Protein AF-A0A7S0B7W4-F1 (afdb_monomer)

Sequence (139 aa):
RTALAPLAWCRDRSVLSQISGVPEDFLKALAVPMDCWARPHHTLSSSEQAAAEAARRLSERSDCHTSVPVCLDEFTSAMDRVAACRQCQSLGAFLRHCQSSGCSLPPVVIASVHEDVLQWLLPDWVFFTATGKVIGFEG

Foldseek 3Di:
DPPDDDDDFDQVFALQVLAADRLVLLLQLQPQDPVRRRHGLVVDDPLNNLSSRLSRLQRVQLVDPDLDARERECSCVRDDPVSLLSNLLSNLVSVVVCVVVVRDGHHYHYDDPDPPSCVRNVDQWDQDPVVRDIDGDDD

Structure (mmCIF, N/C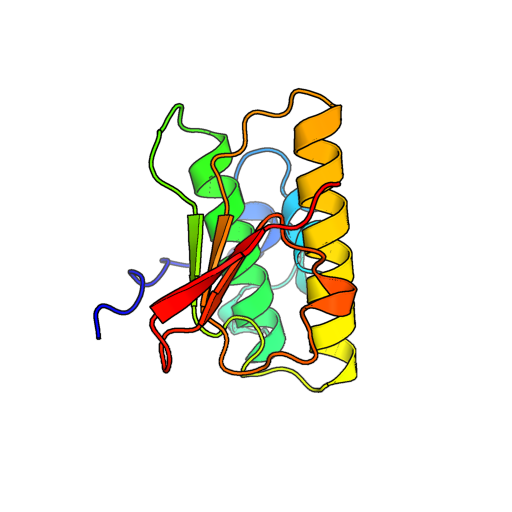A/C/O backbone):
data_AF-A0A7S0B7W4-F1
#
_entry.id   AF-A0A7S0B7W4-F1
#
loop_
_atom_site.group_PDB
_atom_site.id
_atom_site.type_symbol
_atom_site.label_atom_id
_atom_site.label_alt_id
_atom_site.label_comp_id
_atom_site.label_asym_id
_atom_site.label_entity_id
_atom_site.label_seq_id
_atom_site.pdbx_PDB_ins_code
_atom_site.Cartn_x
_atom_site.Cartn_y
_atom_site.Cartn_z
_atom_site.occupancy
_atom_site.B_iso_or_equiv
_atom_site.auth_seq_id
_atom_site.auth_comp_id
_atom_site.auth_asym_id
_atom_site.auth_atom_id
_atom_site.pdbx_PDB_model_num
ATOM 1 N N . ARG A 1 1 ? -11.060 18.121 -4.696 1.00 40.50 1 ARG A N 1
ATOM 2 C CA . ARG A 1 1 ? -10.408 16.843 -5.062 1.00 40.50 1 ARG A CA 1
ATOM 3 C C . ARG A 1 1 ? -8.940 17.157 -5.331 1.00 40.50 1 ARG A C 1
ATOM 5 O O . ARG A 1 1 ? -8.587 17.452 -6.463 1.00 40.50 1 ARG A O 1
ATOM 12 N N . THR A 1 2 ? -8.111 17.247 -4.292 1.00 37.56 2 THR A N 1
ATOM 13 C CA . THR A 1 2 ? -6.666 17.422 -4.496 1.00 37.56 2 THR A CA 1
ATOM 14 C C . THR A 1 2 ? -6.103 16.019 -4.613 1.00 37.56 2 THR A C 1
ATOM 16 O O . THR A 1 2 ? -5.822 15.390 -3.600 1.00 37.56 2 THR A O 1
ATOM 19 N N . ALA A 1 3 ? -6.072 15.484 -5.834 1.00 56.50 3 ALA A N 1
ATOM 20 C CA . ALA A 1 3 ? -5.386 14.224 -6.084 1.00 56.50 3 ALA A CA 1
ATOM 21 C C . ALA A 1 3 ? -3.930 14.372 -5.619 1.00 56.50 3 ALA A C 1
ATOM 23 O O . ALA A 1 3 ? -3.333 15.441 -5.793 1.00 56.50 3 ALA A O 1
ATOM 24 N N . LEU A 1 4 ? -3.377 13.327 -5.001 1.00 69.06 4 LEU A N 1
ATOM 25 C CA . LEU A 1 4 ? -1.959 13.304 -4.652 1.00 69.06 4 LEU A CA 1
ATOM 26 C C . LEU A 1 4 ? -1.136 13.613 -5.904 1.00 69.06 4 LEU A C 1
ATOM 28 O O . LEU A 1 4 ? -1.456 13.124 -6.989 1.00 69.06 4 LEU A O 1
ATOM 32 N N . ALA A 1 5 ? -0.092 14.433 -5.757 1.00 75.06 5 ALA A N 1
ATOM 33 C CA . ALA A 1 5 ? 0.759 14.787 -6.884 1.00 75.06 5 ALA A CA 1
ATOM 34 C C . ALA A 1 5 ? 1.270 13.503 -7.575 1.00 75.06 5 ALA A C 1
ATOM 36 O O . ALA A 1 5 ? 1.680 12.559 -6.884 1.00 75.06 5 ALA A O 1
ATOM 37 N N . PRO A 1 6 ? 1.208 13.429 -8.916 1.00 77.19 6 PRO A N 1
ATOM 38 C CA . PRO A 1 6 ? 1.655 12.251 -9.642 1.00 77.19 6 PRO A CA 1
ATOM 39 C C . PRO A 1 6 ? 3.166 12.067 -9.471 1.00 77.19 6 PRO A C 1
ATOM 41 O O . PRO A 1 6 ? 3.932 13.029 -9.541 1.00 77.19 6 PRO A O 1
ATOM 44 N N . LEU A 1 7 ? 3.593 10.821 -9.258 1.00 86.62 7 LEU A N 1
ATOM 45 C CA . LEU A 1 7 ? 5.010 10.475 -9.185 1.00 86.62 7 LEU A CA 1
ATOM 46 C C . LEU A 1 7 ? 5.595 10.358 -10.594 1.00 86.62 7 LEU A C 1
ATOM 48 O O . LEU A 1 7 ? 5.040 9.683 -11.460 1.00 86.62 7 LEU A O 1
ATOM 52 N N . ALA A 1 8 ? 6.750 10.981 -10.819 1.00 92.19 8 ALA A N 1
ATOM 53 C CA . ALA A 1 8 ? 7.480 10.831 -12.071 1.00 92.19 8 ALA A CA 1
ATOM 54 C C . ALA A 1 8 ? 8.281 9.518 -12.066 1.00 92.19 8 ALA A C 1
ATOM 56 O O . ALA A 1 8 ? 9.239 9.369 -11.303 1.00 92.19 8 ALA A O 1
ATOM 57 N N . TRP A 1 9 ? 7.908 8.568 -12.927 1.00 96.00 9 TRP A N 1
ATOM 58 C CA . TRP A 1 9 ? 8.641 7.319 -13.155 1.00 96.00 9 TRP A CA 1
ATOM 59 C C . TRP A 1 9 ? 9.520 7.416 -14.407 1.00 96.00 9 TRP A C 1
ATOM 61 O O . TRP A 1 9 ? 9.056 7.770 -15.491 1.00 96.00 9 TRP A O 1
ATOM 71 N N . CYS A 1 10 ? 10.795 7.063 -14.273 1.00 96.38 10 CYS A N 1
ATOM 72 C CA . CYS A 1 10 ? 11.706 6.857 -15.389 1.00 96.38 10 CYS A CA 1
ATOM 73 C C . CYS A 1 10 ? 11.318 5.572 -16.136 1.00 96.38 10 CYS A C 1
ATOM 75 O O . CYS A 1 10 ? 11.198 4.502 -15.533 1.00 96.38 10 CYS A O 1
ATOM 77 N N . ARG A 1 11 ? 11.115 5.686 -17.453 1.00 95.88 11 ARG A N 1
ATOM 78 C CA . ARG A 1 11 ? 10.597 4.601 -18.301 1.00 95.88 11 ARG A CA 1
ATOM 79 C C . ARG A 1 11 ? 11.555 3.429 -18.470 1.00 95.88 11 ARG A C 1
ATOM 81 O O . ARG A 1 11 ? 11.081 2.311 -18.613 1.00 95.88 11 ARG A O 1
ATOM 88 N N . ASP A 1 12 ? 12.856 3.679 -18.408 1.00 96.06 12 ASP A N 1
ATOM 89 C CA . ASP A 1 12 ? 13.883 2.674 -18.711 1.00 96.06 12 ASP A CA 1
ATOM 90 C C . ASP A 1 12 ? 14.447 2.003 -17.452 1.00 96.06 12 ASP A C 1
ATOM 92 O O . ASP A 1 12 ? 15.384 1.210 -17.512 1.00 96.06 12 ASP A O 1
ATOM 96 N N . ARG A 1 13 ? 13.886 2.331 -16.284 1.00 97.75 13 ARG A N 1
ATOM 97 C CA . ARG A 1 13 ? 14.338 1.832 -14.989 1.00 97.75 13 ARG A CA 1
ATOM 98 C C . ARG A 1 13 ? 13.298 0.923 -14.360 1.00 97.75 13 ARG A C 1
ATOM 100 O O . ARG A 1 13 ? 12.097 1.176 -14.446 1.00 97.75 13 ARG A O 1
ATOM 107 N N . SER A 1 14 ? 13.775 -0.100 -13.661 1.00 98.12 14 SER A N 1
ATOM 108 C CA . SER A 1 14 ? 12.921 -0.993 -12.883 1.00 98.12 14 SER A CA 1
ATOM 109 C C . SER A 1 14 ? 12.239 -0.258 -11.729 1.00 98.12 14 SER A C 1
ATOM 111 O O . SER A 1 14 ? 12.756 0.763 -11.257 1.00 98.12 14 SER A O 1
ATOM 113 N N . VAL A 1 15 ? 11.110 -0.789 -11.254 1.00 97.94 15 VAL A N 1
ATOM 114 C CA . VAL A 1 15 ? 10.430 -0.280 -10.054 1.00 97.94 15 VAL A CA 1
ATOM 115 C C . VAL A 1 15 ? 11.363 -0.282 -8.845 1.00 97.94 15 VAL A C 1
ATOM 117 O O . VAL A 1 15 ? 11.500 0.756 -8.203 1.00 97.94 15 VAL A O 1
ATOM 120 N N . LEU A 1 16 ? 12.052 -1.400 -8.586 1.00 97.94 16 LEU A N 1
ATOM 121 C CA . LEU A 1 16 ? 12.983 -1.546 -7.459 1.00 97.94 16 LEU A CA 1
ATOM 122 C C . LEU A 1 16 ? 14.006 -0.405 -7.417 1.00 97.94 16 LEU A C 1
ATOM 124 O O . LEU A 1 16 ? 14.242 0.183 -6.370 1.00 97.94 16 LEU A O 1
ATOM 128 N N . SER A 1 17 ? 14.581 -0.054 -8.571 1.00 97.25 17 SER A N 1
ATOM 129 C CA . SER A 1 17 ? 15.635 0.960 -8.633 1.00 97.25 17 SER A CA 1
ATOM 130 C C . SER A 1 17 ? 15.141 2.386 -8.372 1.00 97.25 17 SER A C 1
ATOM 132 O O . SER A 1 17 ? 15.967 3.278 -8.215 1.00 97.25 17 SER A O 1
ATOM 134 N N . GLN A 1 18 ? 13.830 2.633 -8.409 1.00 96.56 18 GLN A N 1
ATOM 135 C CA . GLN A 1 18 ? 13.228 3.968 -8.300 1.00 96.56 18 GLN A CA 1
ATOM 136 C C . GLN A 1 18 ? 12.560 4.217 -6.941 1.00 96.56 18 GLN A C 1
ATOM 138 O O . GLN A 1 18 ? 11.852 5.209 -6.782 1.00 96.56 18 GLN A O 1
ATOM 143 N N . ILE A 1 19 ? 12.770 3.315 -5.986 1.00 95.50 19 ILE A N 1
ATOM 144 C CA . ILE A 1 19 ? 12.311 3.417 -4.602 1.00 95.50 19 ILE A CA 1
ATOM 145 C C . ILE A 1 19 ? 13.543 3.694 -3.733 1.00 95.50 19 ILE A C 1
ATOM 147 O O . ILE A 1 19 ? 14.614 3.142 -3.987 1.00 95.50 19 ILE A O 1
ATOM 151 N N . SER A 1 20 ? 13.408 4.587 -2.755 1.00 91.62 20 SER A N 1
ATOM 152 C CA . SER A 1 20 ? 14.503 4.972 -1.855 1.00 91.62 20 SER A CA 1
ATOM 153 C C . SER A 1 20 ? 14.591 4.052 -0.628 1.00 91.62 20 SER A C 1
ATOM 155 O O . SER A 1 20 ? 13.736 3.188 -0.418 1.00 91.62 20 SER A O 1
ATOM 157 N N . GLY A 1 21 ? 15.624 4.231 0.199 1.00 90.00 21 GLY A N 1
ATOM 158 C CA . GLY A 1 21 ? 15.802 3.472 1.439 1.00 90.00 21 GLY A CA 1
ATOM 159 C C . GLY A 1 21 ? 16.097 1.989 1.198 1.00 90.00 21 GLY A C 1
ATOM 160 O O . GLY A 1 21 ? 17.086 1.657 0.546 1.00 90.00 21 GLY A O 1
ATOM 161 N N . VAL A 1 22 ? 15.251 1.110 1.748 1.00 91.88 22 VAL A N 1
ATOM 162 C CA . VAL A 1 22 ? 15.281 -0.352 1.550 1.00 91.88 22 VAL A CA 1
ATOM 163 C C . VAL A 1 22 ? 14.078 -0.741 0.674 1.00 91.88 22 VAL A C 1
ATOM 165 O O . VAL A 1 22 ? 12.996 -1.012 1.203 1.00 91.88 22 VAL A O 1
ATOM 168 N N . PRO A 1 23 ? 14.203 -0.719 -0.668 1.00 95.00 23 PRO A N 1
ATOM 169 C CA . PRO A 1 23 ? 13.074 -0.877 -1.586 1.00 95.00 23 PRO A CA 1
ATOM 170 C C . PRO A 1 23 ? 12.251 -2.139 -1.362 1.00 95.00 23 PRO A C 1
ATOM 172 O O . PRO A 1 23 ? 11.026 -2.121 -1.492 1.00 95.00 23 PRO A O 1
ATOM 175 N N . GLU A 1 24 ? 12.918 -3.237 -1.019 1.00 96.75 24 GLU A N 1
ATOM 176 C CA . GLU A 1 24 ? 12.301 -4.536 -0.793 1.00 96.75 24 GLU A CA 1
ATOM 177 C C . GLU A 1 24 ? 11.281 -4.491 0.343 1.00 96.75 24 GLU A C 1
ATOM 179 O O . GLU A 1 24 ? 10.255 -5.166 0.254 1.00 96.75 24 GLU A O 1
ATOM 184 N N . ASP A 1 25 ? 11.531 -3.700 1.385 1.00 95.12 25 ASP A N 1
ATOM 185 C CA . ASP A 1 25 ? 10.627 -3.592 2.527 1.00 95.12 25 ASP A CA 1
ATOM 186 C C . ASP A 1 25 ? 9.336 -2.879 2.123 1.00 95.12 25 ASP A C 1
ATOM 188 O O . ASP A 1 25 ? 8.245 -3.391 2.378 1.00 95.12 25 ASP A O 1
ATOM 192 N N . PHE A 1 26 ? 9.437 -1.770 1.385 1.00 95.81 26 PHE A N 1
ATOM 193 C CA . PHE A 1 26 ? 8.268 -1.038 0.890 1.00 95.81 26 PHE A CA 1
ATOM 194 C C . PHE A 1 26 ? 7.484 -1.828 -0.163 1.00 95.81 26 PHE A C 1
ATOM 196 O O . PHE A 1 26 ? 6.252 -1.847 -0.146 1.00 95.81 26 PHE A O 1
ATOM 203 N N . LEU A 1 27 ? 8.172 -2.526 -1.068 1.00 97.69 27 LEU A N 1
ATOM 204 C CA . LEU A 1 27 ? 7.521 -3.362 -2.078 1.00 97.69 27 LEU A CA 1
ATOM 205 C C . LEU A 1 27 ? 6.782 -4.546 -1.450 1.00 97.69 27 LEU A C 1
ATOM 207 O O . LEU A 1 27 ? 5.652 -4.844 -1.848 1.00 97.69 27 LEU A O 1
ATOM 211 N N . LYS A 1 28 ? 7.374 -5.192 -0.438 1.00 97.56 28 LYS A N 1
ATOM 212 C CA . LYS A 1 28 ? 6.699 -6.239 0.342 1.00 97.56 28 LYS A CA 1
ATOM 213 C C . LYS A 1 28 ? 5.527 -5.669 1.140 1.00 97.56 28 LYS A C 1
ATOM 215 O O . LYS A 1 28 ? 4.458 -6.281 1.132 1.00 97.56 28 LYS A O 1
ATOM 220 N N . ALA A 1 29 ? 5.689 -4.502 1.769 1.00 96.31 29 ALA A N 1
ATOM 221 C CA . ALA A 1 29 ? 4.633 -3.837 2.535 1.00 96.31 29 ALA A CA 1
ATOM 222 C C . ALA A 1 29 ? 3.374 -3.593 1.690 1.00 96.31 29 ALA A C 1
ATOM 224 O O . ALA A 1 29 ? 2.264 -3.783 2.173 1.00 96.31 29 ALA A O 1
ATOM 225 N N . LEU A 1 30 ? 3.532 -3.260 0.406 1.00 96.75 30 LEU A N 1
ATOM 226 C CA . LEU A 1 30 ? 2.413 -3.066 -0.524 1.00 96.75 30 LEU A CA 1
ATOM 227 C C . LEU A 1 30 ? 2.077 -4.303 -1.364 1.00 96.75 30 LEU A C 1
ATOM 229 O O . LEU A 1 30 ? 1.318 -4.199 -2.328 1.00 96.75 30 LEU A O 1
ATOM 233 N N . ALA A 1 31 ? 2.600 -5.473 -0.997 1.00 96.62 31 ALA A N 1
ATOM 234 C CA . ALA A 1 31 ? 2.349 -6.742 -1.675 1.00 96.62 31 ALA A CA 1
ATOM 235 C C . ALA A 1 31 ? 2.606 -6.699 -3.198 1.00 96.62 31 ALA A C 1
ATOM 237 O O . ALA A 1 31 ? 1.925 -7.385 -3.962 1.00 96.62 31 ALA A O 1
ATOM 238 N N . VAL A 1 32 ? 3.598 -5.919 -3.644 1.00 96.81 32 VAL A N 1
ATOM 239 C CA . VAL A 1 32 ? 3.990 -5.863 -5.058 1.00 96.81 32 VAL A CA 1
ATOM 240 C C . VAL A 1 32 ? 4.596 -7.216 -5.460 1.00 96.81 32 VAL A C 1
ATOM 242 O O . VAL A 1 32 ? 5.556 -7.650 -4.811 1.00 96.81 32 VAL A O 1
ATOM 245 N N . PRO A 1 33 ? 4.094 -7.889 -6.515 1.00 96.12 33 PRO A N 1
ATOM 246 C CA . PRO A 1 33 ? 4.635 -9.170 -6.966 1.00 96.12 33 PRO A CA 1
ATOM 247 C C . PRO A 1 33 ? 6.133 -9.086 -7.285 1.00 96.12 33 PRO A C 1
ATOM 249 O O . PRO A 1 33 ? 6.595 -8.110 -7.870 1.00 96.12 33 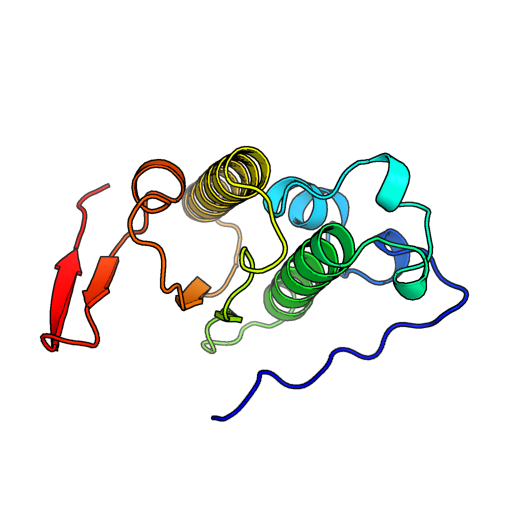PRO A O 1
ATOM 252 N N . MET A 1 34 ? 6.908 -10.100 -6.896 1.00 96.94 34 MET A N 1
ATOM 253 C CA . MET A 1 34 ? 8.376 -10.069 -7.002 1.00 96.94 34 MET A CA 1
ATOM 254 C C . MET A 1 34 ? 8.871 -9.947 -8.452 1.00 96.94 34 MET A C 1
ATOM 256 O O . MET A 1 34 ? 9.864 -9.274 -8.717 1.00 96.94 34 MET A O 1
ATOM 260 N N . ASP A 1 35 ? 8.155 -10.539 -9.408 1.00 96.62 35 ASP A N 1
ATOM 261 C CA . ASP A 1 35 ? 8.439 -10.423 -10.842 1.00 96.62 35 ASP A CA 1
ATOM 262 C C . ASP A 1 35 ? 8.261 -8.985 -11.368 1.00 96.62 35 ASP A C 1
ATOM 264 O O . ASP A 1 35 ? 8.909 -8.590 -12.338 1.00 96.62 35 ASP A O 1
ATOM 268 N N . CYS A 1 36 ? 7.449 -8.162 -10.695 1.00 97.62 36 CYS A N 1
ATOM 269 C CA . CYS A 1 36 ? 7.269 -6.749 -11.031 1.00 97.62 36 CYS A CA 1
ATOM 270 C C . CYS A 1 36 ? 8.460 -5.877 -10.626 1.00 97.62 36 CYS A C 1
ATOM 272 O O . CYS A 1 36 ? 8.643 -4.798 -11.188 1.00 97.62 36 CYS A O 1
ATOM 274 N N . TRP A 1 37 ? 9.294 -6.317 -9.680 1.00 98.19 37 TRP A N 1
ATOM 275 C CA . TRP A 1 37 ? 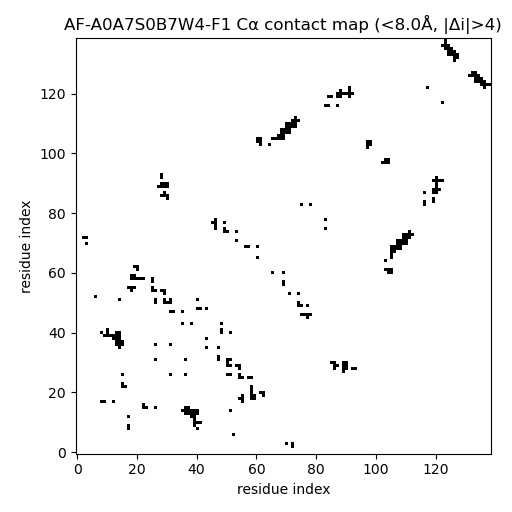10.343 -5.474 -9.096 1.00 98.19 37 TRP A CA 1
ATOM 276 C C . TRP A 1 37 ? 11.400 -5.070 -10.127 1.00 98.19 37 TRP A C 1
ATOM 278 O O . TRP A 1 37 ? 11.876 -3.934 -10.117 1.00 98.19 37 TRP A O 1
ATOM 288 N N . ALA A 1 38 ? 11.734 -5.982 -11.044 1.00 97.94 38 ALA A N 1
ATOM 289 C CA . ALA A 1 38 ? 12.711 -5.761 -12.109 1.00 97.94 38 ALA A CA 1
ATOM 290 C C . ALA A 1 38 ? 12.111 -5.094 -13.362 1.00 97.94 38 ALA A C 1
ATOM 292 O O . ALA A 1 38 ? 12.853 -4.665 -14.246 1.00 97.94 38 ALA A O 1
ATOM 293 N N . ARG A 1 39 ? 10.781 -4.990 -13.449 1.00 98.25 39 ARG A N 1
ATOM 294 C CA . ARG A 1 39 ? 10.072 -4.444 -14.611 1.00 98.25 39 ARG A CA 1
ATOM 295 C C . ARG A 1 39 ? 9.946 -2.918 -14.515 1.00 98.25 39 ARG A C 1
ATOM 297 O O . ARG A 1 39 ? 9.850 -2.381 -13.409 1.00 98.25 39 ARG A O 1
ATOM 304 N N . PRO A 1 40 ? 9.922 -2.190 -15.644 1.00 98.00 40 PRO A N 1
ATOM 305 C CA . PRO A 1 40 ? 9.565 -0.778 -15.629 1.00 98.00 40 PRO A CA 1
ATOM 306 C C . PRO A 1 40 ? 8.096 -0.565 -15.255 1.00 98.00 40 PRO A C 1
ATOM 308 O O . PRO A 1 40 ? 7.228 -1.301 -15.727 1.00 98.00 40 PRO A O 1
ATOM 311 N N . HIS A 1 41 ? 7.807 0.481 -14.472 1.00 97.62 41 HIS A N 1
ATOM 312 C CA . HIS A 1 41 ? 6.461 0.776 -13.944 1.00 97.62 41 HIS A CA 1
ATOM 313 C C . HIS A 1 41 ? 5.372 0.799 -15.028 1.00 97.62 41 HIS A C 1
ATOM 315 O O . HIS A 1 41 ? 4.335 0.162 -14.885 1.00 97.62 41 HIS A O 1
ATOM 321 N N . HIS A 1 42 ? 5.651 1.424 -16.174 1.00 96.62 42 HIS A N 1
ATOM 322 C CA . HIS A 1 42 ? 4.693 1.538 -17.279 1.00 96.62 42 HIS A CA 1
ATOM 323 C C . HIS A 1 42 ? 4.305 0.196 -17.932 1.00 96.62 42 HIS A C 1
ATOM 325 O O . HIS A 1 42 ? 3.339 0.149 -18.688 1.00 96.62 42 HIS A O 1
ATOM 331 N N . THR A 1 43 ? 5.058 -0.880 -17.676 1.00 97.44 43 THR A N 1
ATOM 332 C CA . THR A 1 43 ? 4.765 -2.232 -18.186 1.00 97.44 43 THR A CA 1
ATOM 333 C C . THR A 1 43 ? 3.888 -3.048 -17.240 1.00 97.44 43 THR A C 1
ATOM 335 O O . THR A 1 43 ? 3.501 -4.166 -17.582 1.00 97.44 43 THR A O 1
ATOM 338 N N . LEU A 1 44 ? 3.634 -2.538 -16.034 1.00 96.69 44 LEU A N 1
ATOM 339 C CA . LEU A 1 44 ? 2.827 -3.192 -15.014 1.00 96.69 44 LEU A CA 1
ATOM 340 C C . LEU A 1 44 ? 1.329 -3.009 -15.297 1.00 96.69 44 LEU A C 1
ATOM 342 O O . LEU A 1 44 ? 0.925 -2.053 -15.961 1.00 96.69 44 LEU A O 1
ATOM 346 N N . SER A 1 45 ? 0.505 -3.916 -14.780 1.00 95.06 45 SER A N 1
ATOM 347 C CA . SER A 1 45 ? -0.951 -3.746 -14.745 1.00 95.06 45 SER A CA 1
ATOM 348 C C . SER A 1 45 ? -1.354 -2.588 -13.825 1.00 95.06 45 SER A C 1
ATOM 350 O O . SER A 1 45 ? -0.573 -2.144 -12.987 1.00 95.06 45 SER A O 1
ATOM 352 N N . SER A 1 46 ? -2.591 -2.099 -13.933 1.00 92.69 46 SER A N 1
ATOM 353 C CA . SER A 1 46 ? -3.055 -0.957 -13.131 1.00 92.69 46 SER A CA 1
ATOM 354 C C . SER A 1 46 ? -2.983 -1.198 -11.615 1.00 92.69 46 SER A C 1
ATOM 356 O O . SER A 1 46 ? -2.632 -0.284 -10.872 1.00 92.69 46 SER A O 1
ATOM 358 N N . SER A 1 47 ? -3.262 -2.418 -11.144 1.00 91.62 47 SER A N 1
ATOM 359 C CA . SER A 1 47 ? -3.152 -2.774 -9.721 1.00 91.62 47 SER A CA 1
ATOM 360 C C . SER A 1 47 ? -1.700 -2.818 -9.243 1.00 91.62 47 SER A C 1
ATOM 362 O O . SER A 1 47 ? -1.379 -2.294 -8.177 1.00 91.62 47 SER A O 1
ATOM 364 N N . GLU A 1 48 ? -0.806 -3.393 -10.046 1.00 95.12 48 GLU A N 1
ATOM 365 C CA . GLU A 1 48 ? 0.633 -3.431 -9.772 1.00 95.12 48 GLU A CA 1
ATOM 366 C C . GLU A 1 48 ? 1.245 -2.020 -9.780 1.00 95.12 48 GLU A C 1
ATOM 368 O O . GLU A 1 48 ? 2.052 -1.696 -8.908 1.00 95.12 48 GLU A O 1
ATOM 373 N N . GLN A 1 49 ? 0.827 -1.157 -10.715 1.00 94.38 49 GLN A N 1
ATOM 374 C CA . GLN A 1 49 ? 1.230 0.252 -10.765 1.00 94.38 49 GLN A CA 1
ATOM 375 C C . GLN A 1 49 ? 0.809 1.001 -9.500 1.00 94.38 49 GLN A C 1
ATOM 377 O O . GLN A 1 49 ? 1.639 1.696 -8.912 1.00 94.38 49 GLN A O 1
ATOM 382 N N . ALA A 1 50 ? -0.441 0.831 -9.057 1.00 91.81 50 ALA A N 1
ATOM 383 C CA . ALA A 1 50 ? -0.956 1.464 -7.844 1.00 91.81 50 ALA A CA 1
ATOM 384 C C . ALA A 1 50 ? -0.195 1.004 -6.587 1.00 91.81 50 ALA A C 1
ATOM 386 O O . ALA A 1 50 ? 0.189 1.825 -5.750 1.00 91.81 50 ALA A O 1
ATOM 387 N N . ALA A 1 51 ? 0.094 -0.297 -6.479 1.00 94.69 51 ALA A N 1
ATOM 388 C CA . ALA A 1 51 ? 0.887 -0.851 -5.383 1.00 94.69 51 ALA A CA 1
ATOM 389 C C . ALA A 1 51 ? 2.330 -0.312 -5.376 1.00 94.69 51 ALA A C 1
ATOM 391 O O . ALA A 1 51 ? 2.839 0.087 -4.326 1.00 94.69 51 ALA A O 1
ATOM 392 N N . ALA A 1 52 ? 2.977 -0.244 -6.544 1.00 95.88 52 ALA A N 1
ATOM 393 C CA . ALA A 1 52 ? 4.323 0.309 -6.692 1.00 95.88 52 ALA A CA 1
ATOM 394 C C . ALA A 1 52 ? 4.378 1.816 -6.377 1.00 95.88 52 ALA A C 1
ATOM 396 O O . ALA A 1 52 ? 5.336 2.285 -5.762 1.00 95.88 52 ALA A O 1
ATOM 397 N N . GLU A 1 53 ? 3.347 2.579 -6.750 1.00 94.25 53 GLU A N 1
ATOM 398 C CA . GLU A 1 53 ? 3.216 3.995 -6.386 1.00 94.25 53 GLU A CA 1
ATOM 399 C C . GLU A 1 53 ? 3.060 4.195 -4.884 1.00 94.25 53 GLU A C 1
ATOM 401 O O . GLU A 1 53 ? 3.741 5.047 -4.312 1.00 94.25 53 GLU A O 1
ATOM 406 N N . ALA A 1 54 ? 2.214 3.401 -4.228 1.00 93.88 54 ALA A N 1
ATOM 407 C CA . ALA A 1 54 ? 2.065 3.452 -2.779 1.00 93.88 54 ALA A CA 1
ATOM 408 C C . ALA A 1 54 ? 3.383 3.097 -2.062 1.00 93.88 54 ALA A C 1
ATOM 410 O O . ALA A 1 54 ? 3.779 3.809 -1.138 1.00 93.88 54 ALA A O 1
ATOM 411 N N . ALA A 1 55 ? 4.110 2.077 -2.536 1.00 95.38 55 ALA A N 1
ATOM 412 C CA . ALA A 1 55 ? 5.420 1.705 -1.998 1.00 95.38 55 ALA A CA 1
ATOM 413 C C . ALA A 1 55 ? 6.436 2.845 -2.138 1.00 95.38 55 ALA A C 1
ATOM 415 O O . ALA A 1 55 ? 7.114 3.209 -1.175 1.00 95.38 55 ALA A O 1
ATOM 416 N N . ARG A 1 56 ? 6.494 3.471 -3.317 1.00 94.38 56 ARG A N 1
ATOM 417 C CA . ARG A 1 56 ? 7.385 4.605 -3.556 1.00 94.38 56 ARG A CA 1
ATOM 418 C C . ARG A 1 56 ? 7.037 5.807 -2.673 1.00 94.38 56 ARG A C 1
ATOM 420 O O . ARG A 1 56 ? 7.947 6.390 -2.087 1.00 94.38 56 ARG A O 1
ATOM 427 N N . ARG A 1 57 ? 5.749 6.131 -2.497 1.00 92.25 57 ARG A N 1
ATOM 428 C CA . ARG A 1 57 ? 5.302 7.207 -1.588 1.00 92.25 57 ARG A CA 1
ATOM 429 C C . ARG A 1 57 ? 5.715 6.965 -0.138 1.00 92.25 57 ARG A C 1
ATOM 431 O O . ARG A 1 57 ? 6.092 7.924 0.529 1.00 92.25 57 ARG A O 1
ATOM 438 N N . LEU A 1 58 ? 5.648 5.721 0.345 1.00 92.06 58 LEU A N 1
ATOM 439 C CA . LEU A 1 58 ? 6.154 5.387 1.681 1.00 92.06 58 LEU A CA 1
ATOM 440 C C . LEU A 1 58 ? 7.668 5.626 1.769 1.00 92.06 58 LEU A C 1
ATOM 442 O O . LEU A 1 58 ? 8.119 6.266 2.717 1.00 92.06 58 LEU A O 1
ATOM 446 N N . SER A 1 59 ? 8.431 5.188 0.762 1.00 91.88 59 SER A N 1
ATOM 447 C CA . SER A 1 59 ? 9.896 5.332 0.758 1.00 91.88 59 SER A CA 1
ATOM 448 C C . SER A 1 59 ? 10.377 6.783 0.691 1.00 91.88 59 SER A C 1
ATOM 450 O O . SER A 1 59 ? 11.312 7.168 1.380 1.00 91.88 59 SER A O 1
ATOM 452 N N . GLU A 1 60 ? 9.705 7.645 -0.079 1.00 88.56 60 GLU A N 1
ATOM 453 C CA . GLU A 1 60 ? 10.077 9.064 -0.172 1.00 88.56 60 GLU A CA 1
ATOM 454 C C . GLU A 1 60 ? 9.861 9.806 1.158 1.00 88.56 60 GLU A C 1
ATOM 456 O O . GLU A 1 60 ? 10.384 10.903 1.355 1.00 88.56 60 GLU A O 1
ATOM 461 N N . ARG A 1 61 ? 9.084 9.218 2.077 1.00 84.31 61 ARG A N 1
ATOM 462 C CA . ARG A 1 61 ? 8.747 9.799 3.377 1.00 84.31 61 ARG A CA 1
ATOM 463 C C . ARG A 1 61 ? 9.546 9.212 4.538 1.00 84.31 61 ARG A C 1
ATOM 465 O O . ARG A 1 61 ? 9.631 9.878 5.566 1.00 84.31 61 ARG A O 1
ATOM 472 N N . SER A 1 62 ? 10.159 8.036 4.379 1.00 77.38 62 SER A N 1
ATOM 473 C CA . SER A 1 62 ? 11.063 7.466 5.389 1.00 77.38 62 SER A CA 1
ATOM 474 C C . SER A 1 62 ? 12.373 8.241 5.516 1.00 77.38 62 SER A C 1
ATOM 476 O O . SER A 1 62 ? 12.953 8.295 6.595 1.00 77.38 62 SER A O 1
ATOM 478 N N . ASP A 1 63 ? 12.822 8.876 4.433 1.00 68.19 63 ASP A N 1
ATOM 479 C CA . ASP A 1 63 ? 14.124 9.555 4.391 1.00 68.19 63 ASP A CA 1
ATOM 480 C C . ASP A 1 63 ? 14.069 10.998 4.919 1.00 68.19 63 ASP A C 1
ATOM 482 O O . ASP A 1 63 ? 15.098 11.658 5.076 1.00 68.19 63 ASP A O 1
ATOM 486 N N . CYS A 1 64 ? 12.871 11.515 5.206 1.00 63.06 64 CYS A N 1
ATOM 487 C CA . CYS A 1 64 ? 12.685 12.860 5.730 1.00 63.06 64 CYS A CA 1
ATOM 488 C C . CYS A 1 64 ? 12.182 12.826 7.176 1.00 63.06 64 CYS A C 1
ATOM 490 O O . CYS A 1 64 ? 11.136 12.252 7.467 1.00 63.06 64 CYS A O 1
ATOM 492 N N . HIS A 1 65 ? 12.869 13.537 8.077 1.00 66.00 65 HIS A N 1
ATOM 493 C CA . HIS A 1 65 ? 12.322 13.919 9.382 1.00 66.00 65 HIS A CA 1
ATOM 494 C C . HIS A 1 65 ? 11.205 14.951 9.178 1.00 66.00 65 HIS A C 1
ATOM 496 O O . HIS A 1 65 ? 11.377 16.150 9.397 1.00 66.00 65 HIS A O 1
ATOM 502 N N . THR A 1 66 ? 10.065 14.489 8.672 1.00 69.69 66 THR A N 1
ATOM 503 C CA . THR A 1 66 ? 8.882 15.300 8.425 1.00 69.69 66 THR A 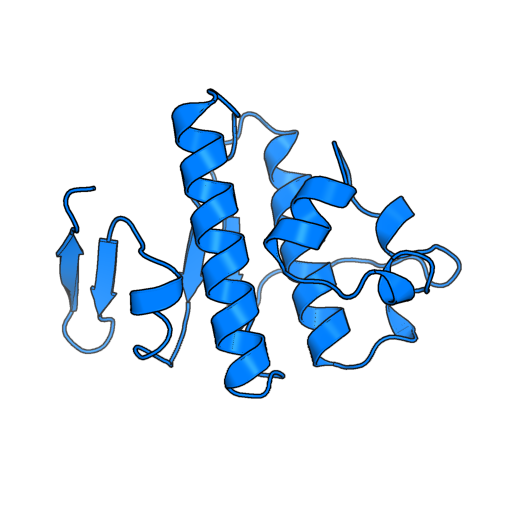CA 1
ATOM 504 C C . THR A 1 66 ? 7.751 14.852 9.335 1.00 69.69 66 THR A C 1
ATOM 506 O O . THR A 1 66 ? 7.505 13.662 9.503 1.00 69.69 66 THR A O 1
ATOM 509 N N . SER A 1 67 ? 7.018 15.815 9.885 1.00 72.69 67 SER A N 1
ATOM 510 C CA . SER A 1 67 ? 5.768 15.548 10.606 1.00 72.69 67 SER A CA 1
ATOM 511 C C . SER A 1 67 ? 4.573 15.381 9.661 1.00 72.69 67 SER A C 1
ATOM 513 O O . SER A 1 67 ? 3.436 15.286 10.116 1.00 72.69 67 SER A O 1
ATOM 515 N N . VAL A 1 68 ? 4.802 15.409 8.343 1.00 84.38 68 VAL A N 1
ATOM 516 C CA . VAL A 1 68 ? 3.747 15.272 7.335 1.00 84.38 68 VAL A CA 1
ATOM 517 C C . VAL A 1 68 ? 3.408 13.788 7.152 1.00 84.38 68 VAL A C 1
ATOM 519 O O . VAL A 1 68 ? 4.305 13.013 6.813 1.00 84.38 68 VAL A O 1
ATOM 522 N N . PRO A 1 69 ? 2.139 13.378 7.331 1.00 89.44 69 PRO A N 1
ATOM 523 C CA . PRO A 1 69 ? 1.743 11.989 7.148 1.00 89.44 69 PRO A CA 1
ATOM 524 C C . PRO A 1 69 ? 1.884 11.544 5.689 1.00 89.44 69 PRO A C 1
ATOM 526 O O . PRO A 1 69 ? 1.778 12.350 4.757 1.00 89.44 69 PRO A O 1
ATOM 529 N N . VAL A 1 70 ? 2.062 10.240 5.477 1.00 91.00 70 VAL A N 1
ATOM 530 C CA . VAL A 1 70 ? 1.921 9.657 4.139 1.00 91.00 70 VAL A CA 1
ATOM 531 C C . VAL A 1 70 ? 0.443 9.436 3.866 1.00 91.00 70 VAL A C 1
ATOM 533 O O . VAL A 1 70 ? -0.201 8.644 4.544 1.00 91.00 70 VAL A O 1
ATOM 536 N N . CYS A 1 71 ? -0.100 10.114 2.862 1.00 91.38 71 CYS A N 1
ATOM 537 C CA . CYS A 1 71 ? -1.478 9.902 2.437 1.00 91.38 71 CYS A CA 1
ATOM 538 C C . CYS A 1 71 ? -1.529 8.867 1.305 1.00 91.38 71 CYS A C 1
ATOM 540 O O . CYS A 1 71 ? -0.831 9.019 0.298 1.00 91.38 71 CYS A O 1
ATOM 542 N N . LEU A 1 72 ? -2.377 7.850 1.451 1.00 91.00 72 LEU A N 1
ATOM 543 C CA . LEU A 1 72 ? -2.714 6.880 0.411 1.00 91.00 72 LEU A CA 1
ATOM 544 C C . LEU A 1 72 ? -4.202 7.023 0.076 1.00 91.00 72 LEU A C 1
ATOM 546 O O . LEU A 1 72 ? -5.054 6.847 0.943 1.00 91.00 72 LEU A O 1
ATOM 550 N N . ASP A 1 73 ? -4.506 7.358 -1.175 1.00 87.69 73 ASP A N 1
ATOM 551 C CA . ASP A 1 73 ? -5.870 7.590 -1.661 1.00 87.69 73 ASP A CA 1
ATOM 552 C C . ASP A 1 73 ? -6.265 6.486 -2.643 1.00 87.69 73 ASP A C 1
ATOM 554 O O . ASP A 1 73 ? -5.518 6.222 -3.587 1.00 87.69 73 ASP A O 1
ATOM 558 N N . GLU A 1 74 ? -7.392 5.814 -2.385 1.00 77.75 74 GLU A N 1
ATOM 559 C CA . GLU A 1 74 ? -7.973 4.762 -3.237 1.00 77.75 74 GLU A CA 1
ATOM 560 C C . GLU A 1 74 ? -6.973 3.671 -3.690 1.00 77.75 74 GLU A C 1
ATOM 562 O O . GLU A 1 74 ? -7.092 3.102 -4.777 1.00 77.75 74 GLU A O 1
ATOM 567 N N . PHE A 1 75 ? -5.982 3.342 -2.853 1.00 77.06 75 PHE A N 1
ATOM 568 C CA . PHE A 1 75 ? -4.837 2.510 -3.259 1.00 77.06 75 PHE A CA 1
ATOM 569 C C . PHE A 1 75 ? -5.175 1.033 -3.557 1.00 77.06 75 PHE A C 1
ATOM 571 O O . PHE A 1 75 ? -4.358 0.325 -4.141 1.00 77.06 75 PHE A O 1
ATOM 578 N N . THR A 1 76 ? -6.393 0.589 -3.232 1.00 82.69 76 THR A N 1
ATOM 579 C CA . THR A 1 76 ? -6.931 -0.747 -3.546 1.00 82.69 76 THR A CA 1
ATOM 580 C C . THR A 1 76 ? -7.979 -0.745 -4.669 1.00 82.69 76 THR A C 1
ATOM 582 O O . THR A 1 76 ? -8.492 -1.803 -5.021 1.00 82.69 76 THR A O 1
ATOM 585 N N . SER A 1 77 ? -8.296 0.408 -5.270 1.00 84.19 77 SER A N 1
ATOM 586 C CA . SER A 1 77 ? -9.402 0.561 -6.241 1.00 84.19 77 SER A CA 1
ATOM 587 C C . SER A 1 77 ? -9.259 -0.272 -7.519 1.00 84.19 77 SER A C 1
ATOM 589 O O . SER A 1 77 ? -10.255 -0.705 -8.093 1.00 84.19 77 SER A O 1
ATOM 591 N N . ALA A 1 78 ? -8.025 -0.514 -7.965 1.00 84.69 78 ALA A N 1
ATOM 592 C CA . ALA A 1 78 ? -7.731 -1.311 -9.155 1.00 84.69 78 ALA A CA 1
ATOM 593 C C . ALA A 1 78 ? -7.590 -2.817 -8.862 1.00 84.69 78 ALA A C 1
ATOM 595 O O . ALA A 1 78 ? -7.260 -3.586 -9.766 1.00 84.69 78 ALA A O 1
ATOM 596 N N . MET A 1 79 ? -7.768 -3.242 -7.608 1.00 88.81 79 MET A N 1
ATOM 597 C CA . MET A 1 79 ? -7.497 -4.608 -7.162 1.00 88.81 79 MET A CA 1
ATOM 598 C C . MET A 1 79 ? -8.767 -5.444 -7.063 1.00 88.81 79 MET A C 1
ATOM 600 O O . MET A 1 79 ? -9.838 -4.947 -6.717 1.00 88.81 79 MET A O 1
ATOM 604 N N . ASP A 1 80 ? -8.630 -6.752 -7.290 1.00 91.44 80 ASP A N 1
ATOM 605 C CA . ASP A 1 80 ? -9.645 -7.687 -6.819 1.00 91.44 80 ASP A CA 1
ATOM 606 C C . ASP A 1 80 ? -9.660 -7.752 -5.282 1.00 91.44 80 ASP A C 1
ATOM 608 O O . ASP A 1 80 ? -8.759 -7.271 -4.582 1.00 91.44 80 ASP A O 1
ATOM 612 N N . ARG A 1 81 ? -10.709 -8.374 -4.741 1.00 90.75 81 ARG A N 1
ATOM 613 C CA . ARG A 1 81 ? -10.930 -8.428 -3.297 1.00 90.75 81 ARG A CA 1
ATOM 614 C C . ARG A 1 81 ? -9.803 -9.140 -2.543 1.00 90.75 81 ARG A C 1
ATOM 616 O O . ARG A 1 81 ? -9.463 -8.732 -1.436 1.00 90.75 81 ARG A O 1
ATOM 623 N N . VAL A 1 82 ? -9.232 -10.196 -3.115 1.00 91.81 82 VAL A N 1
ATOM 624 C CA . VAL A 1 82 ? -8.192 -11.003 -2.460 1.00 91.81 82 VAL A CA 1
ATOM 625 C C . VAL A 1 82 ? -6.874 -10.233 -2.426 1.00 91.81 82 VAL A C 1
ATOM 627 O O . VAL A 1 82 ? -6.220 -10.178 -1.382 1.00 91.81 82 VAL A O 1
ATOM 630 N N . ALA A 1 83 ? -6.514 -9.592 -3.536 1.00 91.56 83 ALA A N 1
ATOM 631 C CA . ALA A 1 83 ? -5.339 -8.740 -3.648 1.00 91.56 83 ALA A CA 1
ATOM 632 C C . ALA A 1 83 ? -5.422 -7.535 -2.697 1.00 91.56 83 ALA A C 1
ATOM 634 O O . ALA A 1 83 ? -4.460 -7.281 -1.969 1.00 91.56 83 ALA A O 1
ATOM 635 N N . ALA A 1 84 ? -6.579 -6.868 -2.617 1.00 93.19 84 ALA A N 1
ATOM 636 C CA . ALA A 1 84 ? -6.803 -5.767 -1.681 1.00 93.19 84 ALA A CA 1
ATOM 637 C C . ALA A 1 84 ? -6.609 -6.205 -0.217 1.00 93.19 84 ALA A C 1
ATOM 639 O O . ALA A 1 84 ? -5.858 -5.573 0.526 1.00 93.19 84 ALA A O 1
ATOM 640 N N . CYS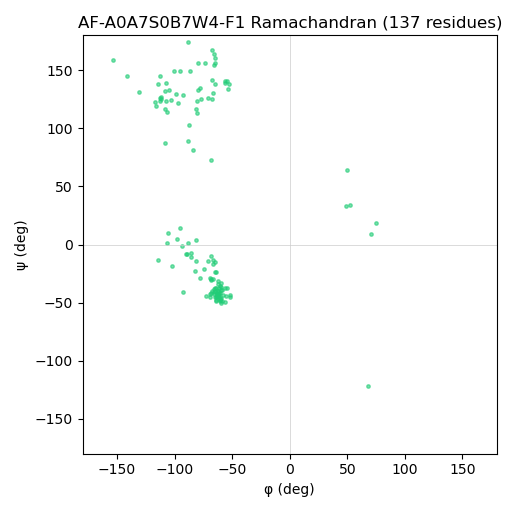 A 1 85 ? -7.217 -7.327 0.193 1.00 94.25 85 CYS A N 1
ATOM 641 C CA . CYS A 1 85 ? -7.042 -7.876 1.543 1.00 94.25 85 CYS A CA 1
ATOM 642 C C . CYS A 1 85 ? -5.572 -8.204 1.842 1.00 94.25 85 CYS A C 1
ATOM 644 O O . CYS A 1 85 ? -5.061 -7.826 2.897 1.00 94.25 85 CYS A O 1
ATOM 646 N N . ARG A 1 86 ? -4.874 -8.866 0.907 1.00 94.75 86 ARG A N 1
ATOM 647 C CA . ARG A 1 86 ? -3.454 -9.221 1.055 1.00 94.75 86 ARG A CA 1
ATOM 648 C C . ARG A 1 86 ? -2.573 -7.983 1.205 1.00 94.75 86 ARG A C 1
ATOM 650 O O . ARG A 1 86 ? -1.677 -7.973 2.049 1.00 94.75 86 ARG A O 1
ATOM 657 N N . GLN A 1 87 ? -2.821 -6.952 0.403 1.00 95.50 87 GLN A N 1
ATOM 658 C CA . GLN A 1 87 ? -2.083 -5.701 0.489 1.00 95.50 87 GLN A CA 1
ATOM 659 C C . GLN A 1 87 ? -2.322 -5.005 1.834 1.00 95.50 87 GLN A C 1
ATOM 661 O O . GLN A 1 87 ? -1.356 -4.634 2.494 1.00 95.50 87 GLN A O 1
ATOM 666 N N . CYS A 1 88 ? -3.576 -4.882 2.281 1.00 96.00 88 CYS A N 1
ATOM 667 C CA . CYS A 1 88 ? -3.896 -4.286 3.581 1.00 96.00 88 CYS A CA 1
ATOM 668 C C . CYS A 1 88 ? -3.269 -5.058 4.748 1.00 96.00 88 CYS A C 1
ATOM 670 O O . CYS A 1 88 ? -2.719 -4.438 5.656 1.00 96.00 88 CYS A O 1
ATOM 672 N N . GLN A 1 89 ? -3.300 -6.393 4.701 1.00 97.00 89 GLN A N 1
ATOM 673 C CA . GLN A 1 89 ? -2.665 -7.244 5.706 1.00 97.00 89 GLN A CA 1
ATOM 674 C C . GLN A 1 89 ? -1.150 -7.014 5.770 1.00 97.00 89 GLN A C 1
ATOM 676 O O . GLN A 1 89 ? -0.597 -6.845 6.858 1.00 97.00 89 GLN A O 1
ATOM 681 N N . SER A 1 90 ? -0.486 -6.994 4.609 1.00 97.50 90 SER A N 1
ATOM 682 C CA . SER A 1 90 ? 0.960 -6.772 4.519 1.00 97.50 90 SER A CA 1
ATOM 683 C C . SER A 1 90 ? 1.348 -5.377 5.013 1.00 97.50 90 SER A C 1
ATOM 685 O O . SER A 1 90 ? 2.261 -5.238 5.829 1.00 97.50 90 SER A O 1
ATOM 687 N N . LEU A 1 91 ? 0.597 -4.353 4.597 1.00 96.31 91 LEU A N 1
ATOM 688 C CA . LEU A 1 91 ? 0.840 -2.969 4.986 1.00 96.31 91 LEU A CA 1
ATOM 689 C C . LEU A 1 91 ? 0.662 -2.783 6.493 1.00 96.31 91 LEU A C 1
ATOM 691 O O . LEU A 1 91 ? 1.549 -2.243 7.148 1.00 96.31 91 LEU A O 1
ATOM 695 N N . GLY A 1 92 ? -0.439 -3.277 7.062 1.00 95.50 92 GLY A N 1
ATOM 696 C CA . GLY A 1 92 ? -0.676 -3.204 8.503 1.00 95.50 92 GLY A CA 1
ATOM 697 C C . GLY A 1 92 ? 0.432 -3.885 9.310 1.00 95.50 92 GLY A C 1
ATOM 698 O O . GLY A 1 92 ? 0.918 -3.330 10.295 1.00 95.50 92 GLY A O 1
ATOM 699 N N . ALA A 1 93 ? 0.877 -5.071 8.878 1.00 95.69 93 ALA A N 1
ATOM 700 C CA . ALA A 1 93 ? 1.972 -5.787 9.534 1.00 95.69 93 ALA A CA 1
ATOM 701 C C . ALA A 1 93 ? 3.296 -5.009 9.474 1.00 95.69 93 ALA A C 1
ATOM 703 O O . ALA A 1 93 ? 3.993 -4.914 10.485 1.00 95.69 93 ALA A O 1
ATOM 704 N N . PHE A 1 94 ? 3.614 -4.420 8.319 1.00 95.50 94 PHE A N 1
ATOM 705 C CA . PHE A 1 94 ? 4.792 -3.574 8.143 1.00 95.50 94 PHE A CA 1
ATOM 706 C C . PHE A 1 94 ? 4.762 -2.347 9.065 1.00 95.50 94 PHE A C 1
ATOM 708 O O . PHE A 1 94 ? 5.728 -2.106 9.785 1.00 95.50 94 PHE A O 1
ATOM 715 N N . LEU A 1 95 ? 3.645 -1.614 9.114 1.00 93.38 95 LEU A N 1
ATOM 716 C CA . LEU A 1 95 ? 3.523 -0.408 9.942 1.00 93.38 95 LEU A CA 1
ATOM 717 C C . LEU A 1 95 ? 3.668 -0.711 11.439 1.00 93.38 95 LEU A C 1
ATOM 719 O O . LEU A 1 95 ? 4.432 -0.035 12.131 1.00 93.38 95 LEU A O 1
ATOM 723 N N . ARG A 1 96 ? 3.018 -1.775 11.929 1.00 92.88 96 ARG A N 1
ATOM 724 C CA . ARG A 1 96 ? 3.182 -2.224 13.323 1.00 92.88 96 ARG A CA 1
ATOM 725 C C . ARG A 1 96 ? 4.616 -2.650 13.620 1.00 92.88 96 ARG A C 1
ATOM 727 O O . ARG A 1 96 ? 5.144 -2.336 14.686 1.00 92.88 96 ARG A O 1
ATOM 734 N N . HIS A 1 97 ? 5.265 -3.340 12.679 1.00 92.56 97 HIS A N 1
ATOM 735 C CA . HIS A 1 97 ? 6.670 -3.698 12.825 1.00 92.56 97 HIS A CA 1
ATOM 736 C C . HIS A 1 97 ? 7.543 -2.447 12.973 1.00 92.56 97 HIS A C 1
ATOM 738 O O . HIS A 1 97 ? 8.289 -2.369 13.947 1.00 92.56 97 HIS A O 1
ATOM 744 N N . CYS A 1 98 ? 7.392 -1.454 12.089 1.00 89.44 98 CYS A N 1
ATOM 745 C CA . CYS A 1 98 ? 8.114 -0.182 12.159 1.00 89.44 98 CYS A CA 1
ATOM 746 C C . CYS A 1 98 ? 7.935 0.530 13.507 1.00 89.44 98 CYS A C 1
ATOM 748 O O . CYS A 1 98 ? 8.919 0.981 14.094 1.00 89.44 98 CYS A O 1
ATOM 750 N N . GLN A 1 99 ? 6.703 0.577 14.023 1.00 86.94 99 GLN A N 1
ATOM 751 C CA . GLN A 1 99 ? 6.397 1.175 15.324 1.00 86.94 99 GLN A CA 1
ATOM 752 C C . GLN A 1 99 ? 7.110 0.452 16.479 1.00 86.94 99 GLN A C 1
ATOM 754 O O . GLN A 1 99 ? 7.625 1.100 17.388 1.00 86.94 99 GLN A O 1
ATOM 759 N N . SER A 1 100 ? 7.179 -0.883 16.436 1.00 87.81 100 SER A N 1
ATOM 760 C CA . SER A 1 100 ? 7.828 -1.696 17.478 1.00 87.81 100 SER A CA 1
ATOM 761 C C . SER A 1 100 ? 9.360 -1.723 17.398 1.00 87.81 100 SER A C 1
ATOM 763 O O . SER A 1 100 ? 10.023 -1.887 18.420 1.00 87.81 100 SER A O 1
ATOM 765 N N . SER A 1 101 ? 9.936 -1.563 16.201 1.00 86.25 101 SER A N 1
ATOM 766 C CA . SER A 1 101 ? 11.382 -1.659 15.958 1.00 86.25 101 SER A CA 1
ATOM 767 C C . SER A 1 101 ? 12.114 -0.315 16.026 1.00 86.25 101 SER A C 1
ATOM 769 O O . SER A 1 101 ? 13.334 -0.275 15.873 1.00 86.25 101 SER A O 1
ATOM 771 N N . GLY A 1 102 ? 11.392 0.786 16.271 1.00 75.94 102 GLY A N 1
ATOM 772 C CA . GLY A 1 102 ? 11.958 2.138 16.309 1.00 75.94 102 GLY A CA 1
ATOM 773 C C . GLY A 1 102 ? 12.282 2.712 14.925 1.00 75.94 102 GLY A C 1
ATOM 774 O O . GLY A 1 102 ? 13.061 3.659 14.821 1.00 75.94 102 GLY A O 1
ATOM 775 N N . CYS A 1 103 ? 11.703 2.150 13.858 1.00 75.31 103 CYS A N 1
ATOM 776 C CA . CYS A 1 103 ? 11.809 2.695 12.509 1.00 75.31 103 CYS A CA 1
ATOM 777 C C . CYS A 1 103 ? 11.076 4.046 12.429 1.00 75.31 103 CYS A C 1
ATOM 779 O O . CYS A 1 103 ? 9.916 4.162 12.823 1.00 75.31 103 CYS A O 1
ATOM 781 N N . SER A 1 104 ? 11.740 5.073 11.895 1.00 75.25 104 SER A N 1
ATOM 782 C CA . SER A 1 104 ? 11.163 6.412 11.737 1.00 75.25 104 SER A CA 1
ATOM 783 C C . SER A 1 104 ? 10.348 6.498 10.444 1.00 75.25 104 SER A C 1
ATOM 785 O O . SER A 1 104 ? 10.832 7.000 9.433 1.00 75.25 104 SER A O 1
ATOM 787 N N . LEU A 1 105 ? 9.104 6.020 10.478 1.00 85.25 105 LEU A N 1
ATOM 788 C CA . LEU A 1 105 ? 8.117 6.270 9.427 1.00 85.25 105 LEU A CA 1
ATOM 789 C C . LEU A 1 105 ? 7.053 7.250 9.952 1.00 85.25 105 LEU A C 1
ATOM 791 O O . LEU A 1 105 ? 6.544 7.044 11.057 1.00 85.25 105 LEU A O 1
ATOM 795 N N . PRO A 1 106 ? 6.693 8.313 9.208 1.00 87.75 106 PRO A N 1
ATOM 796 C CA . PRO A 1 106 ? 5.593 9.178 9.613 1.00 87.75 106 PRO A CA 1
ATOM 797 C C . PRO A 1 106 ? 4.255 8.416 9.592 1.00 87.75 106 PRO A C 1
ATOM 799 O O . PRO A 1 106 ? 4.133 7.397 8.906 1.00 87.75 106 PRO A O 1
ATOM 802 N N . PRO A 1 107 ? 3.223 8.919 10.297 1.00 90.31 107 PRO A N 1
ATOM 803 C CA . PRO A 1 107 ? 1.899 8.307 10.284 1.00 90.31 107 PRO A CA 1
ATOM 804 C C . PRO A 1 107 ? 1.366 8.136 8.859 1.00 90.31 107 PRO A C 1
ATOM 806 O O . PRO A 1 107 ? 1.524 9.024 8.018 1.00 90.31 107 PRO A O 1
ATOM 809 N N . VAL A 1 108 ? 0.700 7.015 8.593 1.00 93.00 108 VAL A N 1
ATOM 810 C CA . VAL A 1 108 ? 0.072 6.742 7.296 1.00 93.00 108 VAL A CA 1
ATOM 811 C C . VAL A 1 108 ? -1.431 6.963 7.414 1.00 93.00 108 VAL A C 1
ATOM 813 O O . VAL A 1 108 ? -2.091 6.360 8.255 1.00 93.00 108 VAL A O 1
ATOM 816 N N . VAL A 1 109 ? -1.980 7.828 6.563 1.00 93.88 109 VAL A N 1
ATOM 817 C CA . VAL A 1 109 ? -3.417 8.102 6.470 1.00 93.88 109 VAL A CA 1
ATOM 818 C C . VAL A 1 109 ? -3.945 7.479 5.188 1.00 93.88 109 VAL A C 1
ATOM 820 O O . VAL 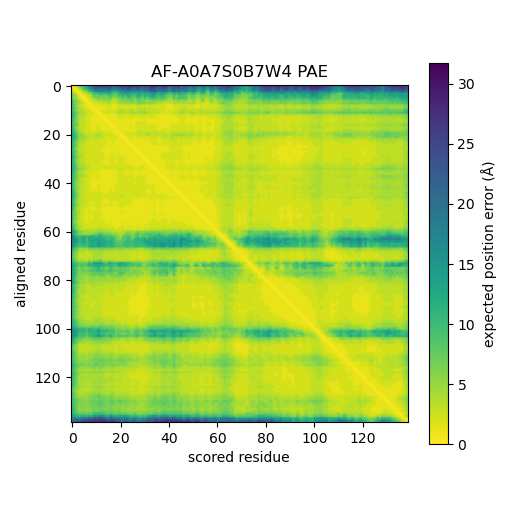A 1 109 ? -3.469 7.781 4.094 1.00 93.88 109 VAL A O 1
ATOM 823 N N . ILE A 1 110 ? -4.946 6.615 5.322 1.00 93.19 110 ILE A N 1
ATOM 824 C CA . ILE A 1 110 ? -5.546 5.883 4.208 1.00 93.19 110 ILE A CA 1
ATOM 825 C C . ILE A 1 110 ? -6.975 6.378 3.996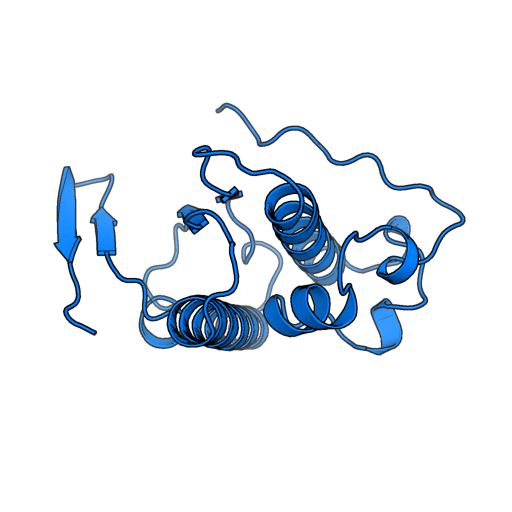 1.00 93.19 110 ILE A C 1
ATOM 827 O O . ILE A 1 110 ? -7.799 6.309 4.907 1.00 93.19 110 ILE A O 1
ATOM 831 N N . ALA A 1 111 ? -7.277 6.839 2.784 1.00 92.00 111 ALA A N 1
ATOM 832 C CA . ALA A 1 111 ? -8.637 7.114 2.341 1.00 92.00 111 ALA A CA 1
ATOM 833 C C . ALA A 1 111 ? -9.166 5.910 1.548 1.00 92.00 111 ALA A C 1
ATOM 835 O O . ALA A 1 111 ? -8.578 5.492 0.549 1.00 92.00 111 ALA A O 1
ATOM 836 N N . SER A 1 112 ? -10.274 5.335 2.017 1.00 89.25 112 SER A N 1
ATOM 837 C CA . SER A 1 112 ? -10.912 4.162 1.419 1.00 89.25 112 SER A CA 1
ATOM 838 C C . SER A 1 112 ? -12.430 4.304 1.470 1.00 89.25 112 SER A C 1
ATOM 840 O O . SER A 1 112 ? -12.978 4.817 2.444 1.00 89.25 112 SER A O 1
ATOM 842 N N . VAL A 1 113 ? -13.106 3.804 0.435 1.00 89.06 113 VAL A N 1
ATOM 843 C CA . VAL A 1 113 ? -14.569 3.617 0.412 1.00 89.06 113 VAL A CA 1
ATOM 844 C C . VAL A 1 113 ? -14.990 2.243 0.947 1.00 89.06 113 VAL A C 1
ATOM 846 O O . VAL A 1 113 ? -16.174 1.971 1.118 1.00 89.06 113 VAL A O 1
ATOM 849 N N . HIS A 1 114 ? -14.019 1.364 1.189 1.00 88.44 114 HIS A N 1
ATOM 850 C CA . HIS A 1 114 ? -14.219 -0.018 1.593 1.00 88.44 114 HIS A CA 1
ATOM 851 C C . HIS A 1 114 ? -13.858 -0.193 3.071 1.00 88.44 114 HIS A C 1
ATOM 853 O O . HIS A 1 114 ? -12.693 -0.063 3.440 1.00 88.44 114 HIS A O 1
ATOM 859 N N . GLU A 1 115 ? -14.849 -0.496 3.911 1.00 89.00 115 GLU A N 1
ATOM 860 C CA . GLU A 1 115 ? -14.669 -0.755 5.353 1.00 89.00 115 GLU A CA 1
ATOM 861 C C . GLU A 1 115 ? -14.228 -2.198 5.646 1.00 89.00 115 GLU A C 1
ATOM 863 O O . GLU A 1 115 ? -13.610 -2.505 6.660 1.00 89.00 115 GLU A O 1
ATOM 868 N N . ASP A 1 116 ? -14.510 -3.118 4.736 1.00 89.38 116 ASP A N 1
ATOM 869 C CA . ASP A 1 116 ? -14.228 -4.547 4.872 1.00 89.38 116 ASP A CA 1
ATOM 870 C C . ASP A 1 116 ? -12.720 -4.889 4.891 1.00 89.38 116 ASP A C 1
ATOM 872 O O . ASP A 1 116 ? -12.342 -6.012 5.244 1.00 89.38 116 ASP A O 1
ATOM 876 N N . VAL A 1 117 ? -11.846 -3.945 4.515 1.00 90.50 117 VAL A N 1
ATOM 877 C CA . VAL A 1 117 ? -10.379 -4.065 4.629 1.00 90.50 117 VAL A CA 1
ATOM 878 C C . VAL A 1 117 ? -9.851 -3.745 6.030 1.00 90.50 117 VAL A C 1
ATOM 880 O O . VAL A 1 117 ? -8.707 -4.085 6.331 1.00 90.50 117 VAL A O 1
ATOM 883 N N . LEU A 1 118 ? -10.662 -3.128 6.900 1.00 92.00 118 LEU A N 1
ATOM 884 C CA . LEU A 1 118 ? -10.233 -2.683 8.232 1.00 92.00 118 LEU A CA 1
ATOM 885 C C . LEU A 1 118 ? -9.700 -3.835 9.091 1.00 92.00 118 LEU A C 1
ATOM 887 O O . LEU A 1 118 ? -8.685 -3.672 9.757 1.00 92.00 118 LEU A O 1
ATOM 891 N N . GLN A 1 119 ? -10.321 -5.016 9.013 1.00 92.75 119 GLN A N 1
ATOM 892 C CA . GLN A 1 119 ? -9.882 -6.214 9.744 1.00 92.75 119 GLN A CA 1
ATOM 893 C C . GLN A 1 119 ? -8.491 -6.723 9.324 1.00 92.75 119 GLN A C 1
ATOM 895 O O . GLN A 1 119 ? -7.838 -7.431 10.082 1.00 92.75 119 GLN A O 1
ATOM 900 N N . TRP A 1 120 ? -8.051 -6.388 8.108 1.00 94.44 120 TRP A N 1
ATOM 901 C CA . TRP A 1 120 ? -6.741 -6.776 7.586 1.00 94.44 120 TRP A CA 1
ATOM 902 C C . TRP A 1 120 ? -5.703 -5.697 7.861 1.00 94.44 120 TRP A C 1
ATOM 904 O O . TRP A 1 120 ? -4.575 -6.002 8.241 1.00 94.44 120 TRP A O 1
ATOM 914 N N . LEU A 1 121 ? -6.102 -4.436 7.695 1.00 93.50 121 LEU A N 1
ATOM 915 C CA . LEU A 1 121 ? -5.243 -3.287 7.938 1.00 93.50 121 LEU A CA 1
ATOM 916 C C . LEU A 1 121 ? -4.919 -3.126 9.432 1.00 93.50 121 LEU A C 1
ATOM 918 O O . LEU A 1 121 ? -3.763 -2.885 9.777 1.00 93.50 121 LEU A O 1
ATOM 922 N N . LEU A 1 122 ? -5.919 -3.324 10.299 1.00 94.31 122 LEU A N 1
ATOM 923 C CA . LEU A 1 122 ? -5.865 -3.097 11.749 1.00 94.31 122 LEU A CA 1
ATOM 924 C C . LEU A 1 122 ? -5.297 -1.701 12.083 1.00 94.31 122 LEU A C 1
ATOM 926 O O . LEU A 1 122 ? -4.194 -1.608 12.625 1.00 94.31 122 LEU A O 1
ATOM 930 N N . PRO A 1 123 ? -5.991 -0.617 11.683 1.00 93.94 123 PRO A N 1
ATOM 931 C CA . PRO A 1 123 ? -5.528 0.746 11.931 1.00 93.94 123 PRO A CA 1
ATOM 932 C C . PRO A 1 123 ? -5.683 1.140 13.406 1.00 93.94 123 PRO A C 1
ATOM 934 O O . PRO A 1 123 ? -6.579 0.645 14.087 1.00 93.94 123 PRO A O 1
ATOM 937 N N . ASP A 1 124 ? -4.890 2.110 13.866 1.00 94.19 124 ASP A N 1
ATOM 938 C CA . ASP A 1 124 ? -5.018 2.675 15.220 1.00 94.19 124 ASP A CA 1
ATOM 939 C C . ASP A 1 124 ? -6.334 3.442 15.415 1.00 94.19 124 ASP A C 1
ATOM 941 O O . ASP A 1 124 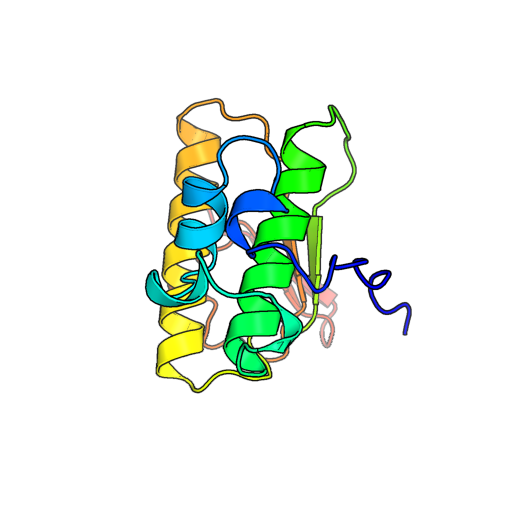? -6.878 3.530 16.514 1.00 94.19 124 ASP A O 1
ATOM 945 N N . TRP A 1 125 ? -6.861 4.032 14.341 1.00 95.00 125 TRP A N 1
ATOM 946 C CA . TRP A 1 125 ? -8.128 4.752 14.353 1.00 95.00 125 TRP A CA 1
ATOM 947 C C . TRP A 1 125 ? -8.788 4.759 12.975 1.00 95.00 125 TRP A C 1
ATOM 949 O O . TRP A 1 125 ? -8.145 4.596 11.939 1.00 95.00 125 TRP A O 1
ATOM 959 N N . VAL A 1 126 ? -10.099 4.980 12.965 1.00 95.56 126 VAL A N 1
ATOM 960 C CA . VAL A 1 126 ? -10.923 5.146 11.766 1.00 95.56 126 VAL A CA 1
ATOM 961 C C . VAL A 1 126 ? -11.781 6.392 11.928 1.00 95.56 126 VAL A C 1
ATOM 963 O O . VAL A 1 126 ? -12.455 6.568 12.943 1.00 95.56 126 VAL A O 1
ATOM 966 N N . PHE A 1 127 ? -11.775 7.247 10.907 1.00 95.50 127 PHE A N 1
ATOM 967 C CA . PHE A 1 127 ? -12.647 8.414 10.81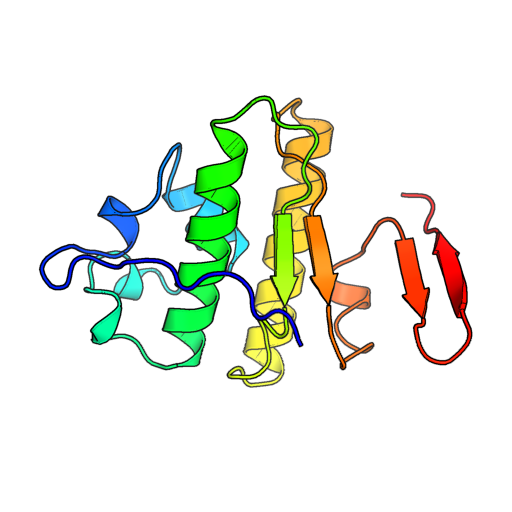2 1.00 95.50 127 PHE A CA 1
ATOM 968 C C . PHE A 1 127 ? -13.715 8.192 9.738 1.00 95.50 127 PHE A C 1
ATOM 970 O O . PHE A 1 127 ? -13.407 8.087 8.551 1.00 95.50 127 PHE A O 1
ATOM 977 N N . PHE A 1 128 ? -14.980 8.157 10.149 1.00 94.62 128 PHE A N 1
ATOM 978 C CA . PHE A 1 128 ? -16.122 8.011 9.251 1.00 94.62 128 PHE A CA 1
ATOM 979 C C . PHE A 1 128 ? -16.570 9.381 8.745 1.00 94.62 128 PHE A C 1
ATOM 981 O O . PHE A 1 128 ? -17.268 10.117 9.443 1.00 94.62 128 PHE A O 1
ATOM 988 N N . THR A 1 129 ? -16.221 9.708 7.502 1.00 92.12 129 THR A N 1
ATOM 989 C CA . THR A 1 129 ? -16.515 11.014 6.885 1.00 92.12 129 THR A CA 1
ATOM 990 C C . THR A 1 129 ? -18.010 11.336 6.823 1.00 92.12 129 THR A C 1
ATOM 992 O O . THR A 1 129 ? -18.388 12.493 6.978 1.00 92.12 129 THR A O 1
ATOM 995 N N . ALA A 1 130 ? -18.867 10.324 6.649 1.00 92.06 130 ALA A N 1
ATOM 996 C CA . ALA A 1 130 ? -20.317 10.497 6.566 1.00 92.06 130 ALA A CA 1
ATOM 997 C C . ALA A 1 130 ? -20.962 10.931 7.894 1.00 92.06 130 ALA A C 1
ATOM 999 O O . ALA A 1 130 ? -21.984 11.610 7.888 1.00 92.06 130 ALA A O 1
ATOM 1000 N N . THR A 1 131 ? -20.386 10.528 9.030 1.00 95.38 131 THR A N 1
ATOM 1001 C CA . THR A 1 131 ? -20.961 10.771 10.366 1.00 95.38 131 THR A CA 1
ATOM 1002 C C . THR A 1 131 ? -20.113 11.702 11.228 1.00 95.38 131 THR A C 1
ATOM 1004 O O . THR A 1 131 ? -20.574 12.151 12.272 1.00 95.38 131 THR A O 1
ATOM 1007 N N . GLY A 1 132 ? -18.867 11.972 10.830 1.00 95.19 132 GLY A N 1
ATOM 1008 C CA . GLY A 1 132 ? -17.881 12.675 11.651 1.00 95.19 132 GLY A CA 1
ATOM 1009 C C . GLY A 1 132 ? -17.376 11.857 12.846 1.00 95.19 132 GLY A C 1
ATOM 1010 O O . GLY A 1 132 ? -16.685 12.399 13.706 1.00 95.19 132 GLY A O 1
ATOM 1011 N N . LYS A 1 133 ? -17.719 10.565 12.935 1.00 96.00 133 LYS A N 1
ATOM 1012 C CA . LYS A 1 133 ? -17.339 9.702 14.058 1.00 96.00 133 LYS A CA 1
ATOM 1013 C C . LYS A 1 133 ? -15.883 9.251 13.932 1.00 96.00 133 LYS A C 1
ATOM 1015 O O . LYS A 1 133 ? -15.476 8.772 12.877 1.00 96.00 133 LYS A O 1
ATOM 1020 N N . VAL A 1 134 ? -15.138 9.321 15.034 1.00 96.31 134 VAL A N 1
ATOM 1021 C CA . VAL A 1 134 ? -13.815 8.697 15.184 1.00 96.31 134 VAL A CA 1
ATOM 1022 C C . VAL A 1 134 ? -13.951 7.460 16.070 1.00 96.31 134 VAL A C 1
ATOM 1024 O O . VAL A 1 134 ? -14.589 7.519 17.121 1.00 96.31 134 VAL A O 1
ATOM 1027 N N . ILE A 1 135 ? -13.366 6.344 15.645 1.00 94.44 135 ILE A N 1
ATOM 1028 C CA . ILE A 1 135 ? -13.196 5.133 16.454 1.00 94.44 135 ILE A CA 1
ATOM 1029 C C . ILE A 1 135 ? -11.697 4.900 16.603 1.00 94.44 135 ILE A C 1
ATOM 1031 O O . ILE A 1 135 ? -11.011 4.804 15.593 1.00 94.44 135 ILE A O 1
ATOM 1035 N N . GLY A 1 136 ? -11.200 4.837 17.835 1.00 92.06 136 GLY A N 1
ATOM 1036 C CA . GLY A 1 136 ? -9.840 4.386 18.133 1.00 92.06 136 GLY A CA 1
ATOM 1037 C C . GLY A 1 136 ? -9.835 2.902 18.484 1.00 92.06 136 GLY A C 1
ATOM 1038 O O . GLY A 1 136 ? -10.815 2.398 19.038 1.00 92.06 136 GLY A O 1
ATOM 1039 N N . PHE A 1 137 ? -8.742 2.224 18.170 1.00 84.50 137 PHE A N 1
ATOM 1040 C CA . PHE A 1 137 ? -8.479 0.847 18.558 1.00 84.50 137 PHE A CA 1
ATOM 1041 C C . PHE A 1 137 ? -7.309 0.865 19.541 1.00 84.50 137 PHE A C 1
ATOM 1043 O O . PHE A 1 137 ? -6.271 1.461 19.266 1.00 84.50 137 PHE A O 1
ATOM 1050 N N . GLU A 1 138 ? -7.493 0.259 20.711 1.00 68.81 138 GLU A N 1
ATOM 1051 C CA . GLU A 1 138 ? -6.365 -0.034 21.594 1.00 68.81 138 GLU A CA 1
ATOM 1052 C C . GLU A 1 138 ? -5.654 -1.266 21.021 1.00 68.81 138 GLU A C 1
ATOM 1054 O O . GLU A 1 138 ? -6.313 -2.261 20.708 1.00 68.81 138 GLU A O 1
ATOM 1059 N N . GLY A 1 139 ? -4.346 -1.133 20.783 1.00 57.41 139 GLY A N 1
ATOM 1060 C CA . GLY A 1 139 ? -3.509 -2.157 20.149 1.00 57.41 139 GLY A CA 1
ATOM 1061 C C . GLY A 1 139 ? -3.384 -3.445 20.948 1.00 57.41 139 GLY A C 1
ATOM 1062 O O . GLY A 1 139 ? -3.339 -3.368 22.196 1.00 57.41 139 GLY A O 1
#

Organism: NCBI:txid73915

Solvent-accessible surface area (backbone atoms only — not comparable to full-atom values): 8109 Å² total; per-residue (Å²): 136,85,70,76,81,83,81,90,76,63,77,93,39,28,42,47,79,72,32,46,91,61,34,68,59,34,34,49,24,35,54,44,58,75,81,52,36,74,34,29,51,90,78,46,55,71,41,52,37,40,22,49,50,54,19,33,54,52,28,68,43,46,81,44,103,50,95,65,58,45,76,42,70,54,66,48,73,69,42,56,75,67,58,33,40,50,23,31,33,32,33,31,52,45,54,54,47,31,67,75,72,71,51,70,62,49,58,74,45,76,49,70,97,63,71,84,44,46,84,39,28,64,61,62,58,49,74,41,83,93,76,71,46,73,47,76,48,88,131

pLDDT: mean 89.75, std 10.45, range [37.56, 98.25]

Radius of gyration: 14.8 Å; Cα contacts (8 Å, |Δi|>4): 180; chains: 1; bounding box: 37×28×40 Å

Nearest PDB structures (foldseek):
  1l2t-assembly1_B  TM=7.427E-01  e=3.452E-03  Methanocaldococcus jannaschii
  5dac-assembly1_A  TM=7.573E-01  e=5.043E-02  Thermochaetoides thermophila DSM 1495
  5dac-assembly1_B  TM=7.528E-01  e=5.682E-02  Thermochaetoides thermophila DSM 1495
  7zr1-assembly1_C  TM=7.281E-01  e=1.309E-01  Thermochaetoides thermophila
  7zr1-assembly1_D  TM=6.922E-01  e=1.565E-01  Thermochaetoides thermophila

Mean predicted aligned error: 4.47 Å

Secondary structure (DSSP, 8-state):
--PPPPP---TTSBSGGGS-SSHHHHHHHTT--GGGTTSBGGGS-HHHHHHHHHHHHHHHHHTS---PPEEEESTTTTS-HHHHHHHHHHHHHHHHHHHHHT---PPEEEE-S-STTHHHH--SEEEETTTTEEEE---

InterPro domains:
  IPR027417 P-loop containing nucleoside triphosphate hydrolase [G3DSA:3.40.50.300] (2-139)